Protein AF-A0A1C7N0P1-F1 (afdb_monomer_lite)

Foldseek 3Di:
DEEEAEDPVSVVVCLVVLQVQDAPYQYYAHAADDDDPVRVVSNCVSHVNHNYYHYHDPPPPPPPPPPDPPDDDDDDDDDDD

pLDDT: mean 73.52, std 12.53, range [46.88, 88.12]

Organism: NCBI:txid101091

Secondary structure (DSSP, 8-state):
-EEEE-SHHHHHHHHHHHTT--TT--EEEEES-PPPHHHHHHHHHH-TT--EEEEE-SS-------TT-------------

Structure (mmCIF, N/CA/C/O backbone):
data_AF-A0A1C7N0P1-F1
#
_entry.id   AF-A0A1C7N0P1-F1
#
loop_
_atom_site.group_PDB
_atom_site.id
_atom_site.type_symbol
_atom_site.label_atom_id
_atom_site.label_alt_id
_atom_site.label_comp_id
_atom_site.label_asym_id
_atom_site.label_entity_id
_atom_site.label_seq_id
_atom_site.pdbx_PDB_ins_code
_atom_site.Cartn_x
_atom_site.Cartn_y
_atom_site.Cartn_z
_atom_site.occupancy
_atom_site.B_iso_or_equiv
_atom_site.auth_seq_id
_atom_site.auth_comp_id
_atom_site.auth_asym_id
_atom_site.auth_atom_id
_atom_site.pdbx_PDB_model_num
ATOM 1 N N . MET A 1 1 ? -10.055 -7.120 5.592 1.00 75.19 1 MET A N 1
ATOM 2 C CA . MET A 1 1 ? -10.538 -6.549 4.314 1.00 75.19 1 MET A CA 1
ATOM 3 C C . MET A 1 1 ? -9.353 -6.442 3.364 1.00 75.19 1 MET A C 1
ATOM 5 O O . MET A 1 1 ? -8.263 -6.141 3.845 1.00 75.19 1 MET A O 1
ATOM 9 N N . SER A 1 2 ? -9.550 -6.730 2.074 1.00 82.44 2 SER A N 1
ATOM 10 C CA . SER A 1 2 ? -8.494 -6.666 1.047 1.00 82.44 2 SER A CA 1
ATOM 11 C C . SER A 1 2 ? -8.709 -5.453 0.144 1.00 82.44 2 SER A C 1
ATOM 13 O O . SER A 1 2 ? -9.848 -5.164 -0.232 1.00 82.44 2 SER A O 1
ATOM 15 N N . VAL A 1 3 ? -7.631 -4.744 -0.190 1.00 82.81 3 VAL A N 1
ATOM 16 C CA . VAL A 1 3 ? -7.652 -3.543 -1.039 1.00 82.81 3 VAL A CA 1
ATOM 17 C C . VAL A 1 3 ? -6.911 -3.831 -2.342 1.00 82.81 3 VAL A C 1
ATOM 19 O O . VAL A 1 3 ? -5.785 -4.317 -2.312 1.00 82.81 3 VAL A O 1
ATOM 22 N N . PHE A 1 4 ? -7.537 -3.509 -3.476 1.00 85.81 4 PHE A N 1
ATOM 23 C CA . PHE A 1 4 ? -6.981 -3.732 -4.813 1.00 85.81 4 PHE A CA 1
ATOM 24 C C . PHE A 1 4 ? -6.841 -2.404 -5.555 1.00 85.81 4 PHE A C 1
ATOM 26 O O . PHE A 1 4 ? -7.838 -1.720 -5.782 1.00 85.81 4 PHE A O 1
ATOM 33 N N . ILE A 1 5 ? -5.622 -2.067 -5.964 1.00 85.38 5 ILE A N 1
ATOM 34 C CA . ILE A 1 5 ? -5.272 -0.796 -6.601 1.00 85.38 5 ILE A CA 1
ATOM 35 C C . ILE A 1 5 ? -4.763 -1.097 -8.008 1.00 85.38 5 ILE A C 1
ATOM 37 O O . ILE A 1 5 ? -3.757 -1.779 -8.170 1.00 85.38 5 ILE A O 1
ATOM 41 N N . ARG A 1 6 ? -5.479 -0.616 -9.029 1.00 81.75 6 ARG A N 1
ATOM 42 C CA . ARG A 1 6 ? -5.206 -0.948 -10.445 1.00 81.75 6 ARG A CA 1
ATOM 43 C C . ARG A 1 6 ? -4.709 0.231 -11.274 1.00 81.75 6 ARG A C 1
ATOM 45 O O . ARG A 1 6 ? -4.429 0.084 -12.458 1.00 81.75 6 ARG A O 1
ATOM 52 N N . ASN A 1 7 ? -4.726 1.429 -10.701 1.00 83.50 7 ASN A N 1
ATOM 53 C CA . ASN A 1 7 ? -4.339 2.655 -11.377 1.00 83.50 7 ASN A CA 1
ATOM 54 C C . ASN A 1 7 ? -3.830 3.677 -10.350 1.00 83.50 7 ASN A C 1
ATOM 56 O O . ASN A 1 7 ? -4.044 3.549 -9.142 1.00 83.50 7 ASN A O 1
ATOM 60 N N . LYS A 1 8 ? -3.168 4.723 -10.851 1.00 78.69 8 LYS A N 1
ATOM 61 C CA . LYS A 1 8 ? -2.542 5.755 -10.018 1.00 78.69 8 LYS A CA 1
ATOM 62 C C . LYS A 1 8 ? -3.549 6.578 -9.202 1.00 78.69 8 LYS A C 1
ATOM 64 O O . LYS A 1 8 ? -3.206 7.040 -8.121 1.00 78.69 8 LYS A O 1
ATOM 69 N N . GLN A 1 9 ? -4.774 6.765 -9.694 1.00 82.06 9 GLN A N 1
ATOM 70 C CA . GLN A 1 9 ? -5.796 7.565 -9.012 1.00 82.06 9 GLN A CA 1
ATOM 71 C C . GLN A 1 9 ? -6.336 6.844 -7.770 1.00 82.06 9 GLN A C 1
ATOM 73 O O . GLN A 1 9 ? -6.390 7.445 -6.699 1.00 82.06 9 GLN A O 1
ATOM 78 N N . ASP A 1 10 ? -6.650 5.550 -7.892 1.00 85.00 10 ASP A N 1
ATOM 79 C CA . ASP A 1 10 ? -7.013 4.684 -6.764 1.00 85.00 10 ASP A CA 1
ATOM 80 C C . ASP A 1 10 ? -5.909 4.665 -5.706 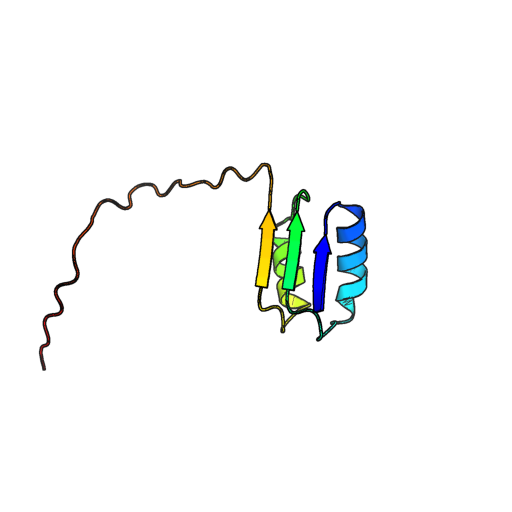1.00 85.00 10 ASP A C 1
ATOM 82 O O . ASP A 1 10 ? -6.196 4.718 -4.512 1.00 85.00 10 ASP A O 1
ATOM 86 N N . PHE A 1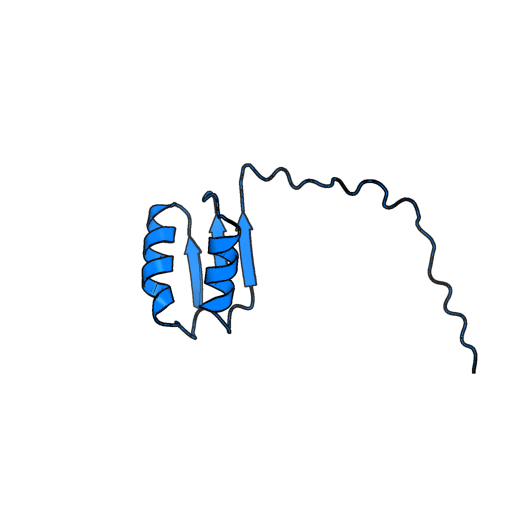 11 ? -4.646 4.657 -6.141 1.00 85.56 11 PHE A N 1
ATOM 87 C CA . PHE A 1 11 ? -3.508 4.713 -5.234 1.00 85.56 11 PHE A CA 1
ATOM 88 C C . PHE A 1 11 ? -3.464 6.016 -4.430 1.00 85.56 11 PHE A C 1
ATOM 90 O O . PHE A 1 11 ? -3.341 5.982 -3.207 1.00 85.56 11 PHE A O 1
ATOM 97 N N . THR A 1 12 ? -3.606 7.167 -5.093 1.00 82.75 12 THR A N 1
ATOM 98 C CA . THR A 1 12 ? -3.652 8.466 -4.408 1.00 82.75 12 THR A CA 1
ATOM 99 C C . THR A 1 12 ? -4.801 8.515 -3.405 1.00 82.75 12 THR A C 1
ATOM 101 O O . THR A 1 12 ? -4.584 8.834 -2.241 1.00 82.75 12 THR A O 1
ATOM 104 N N . THR A 1 13 ? -6.000 8.097 -3.818 1.00 85.06 13 THR A N 1
ATOM 105 C CA . THR A 1 13 ? -7.167 8.049 -2.929 1.00 85.06 13 THR A CA 1
ATOM 106 C C . THR A 1 13 ? -6.973 7.077 -1.762 1.00 85.06 13 THR A C 1
ATOM 108 O O . THR A 1 13 ? -7.442 7.341 -0.656 1.00 85.06 13 THR A O 1
ATOM 111 N N . PHE A 1 14 ? -6.286 5.955 -1.973 1.00 85.31 14 PHE A N 1
ATOM 112 C CA . PHE A 1 14 ? -5.941 5.015 -0.911 1.00 85.31 14 PHE A CA 1
ATOM 113 C C . PHE A 1 14 ? -4.973 5.631 0.101 1.00 85.31 14 PHE A C 1
ATOM 115 O O . PHE A 1 14 ? -5.242 5.560 1.297 1.00 85.31 14 PHE A O 1
ATOM 122 N N . LEU A 1 15 ? -3.901 6.284 -0.358 1.00 84.38 15 LEU A N 1
ATOM 123 C CA . LEU A 1 15 ? -2.950 6.965 0.525 1.00 84.38 15 LEU A CA 1
ATOM 124 C C . LEU A 1 15 ? -3.605 8.074 1.358 1.00 84.38 15 LEU A C 1
ATOM 126 O O . LEU A 1 15 ? -3.246 8.259 2.515 1.00 84.38 15 LEU A O 1
ATOM 130 N N . GLU A 1 16 ? -4.578 8.794 0.807 1.00 85.00 16 GLU A N 1
ATOM 131 C CA . GLU A 1 16 ? -5.333 9.795 1.571 1.00 85.00 16 GLU A CA 1
ATOM 132 C C . GLU A 1 16 ? -6.253 9.147 2.615 1.00 85.00 16 GLU A C 1
ATOM 134 O O . GLU A 1 16 ? -6.390 9.645 3.730 1.00 85.00 16 GLU A O 1
ATOM 139 N N . LYS A 1 17 ? -6.877 8.013 2.278 1.00 80.69 17 LYS A N 1
ATOM 140 C CA . LYS A 1 17 ? -7.790 7.307 3.188 1.00 80.69 17 LYS A CA 1
ATOM 141 C C . LYS A 1 17 ? -7.069 6.553 4.298 1.00 80.69 17 LYS A C 1
ATOM 143 O O . LYS A 1 17 ? -7.607 6.453 5.392 1.00 80.69 17 LYS A O 1
ATOM 148 N N . ILE A 1 18 ? -5.881 6.018 4.031 1.00 79.38 18 ILE A N 1
ATOM 149 C CA . ILE A 1 18 ? -5.124 5.204 4.988 1.00 79.38 18 ILE A CA 1
ATOM 150 C C . ILE A 1 18 ? -4.421 6.032 6.064 1.00 79.38 18 ILE A C 1
ATOM 152 O O . ILE A 1 18 ? -4.105 5.501 7.123 1.00 79.38 18 ILE A O 1
ATOM 156 N N . GLN A 1 19 ? -4.220 7.332 5.817 1.00 65.00 19 GLN A N 1
ATOM 157 C CA . GLN A 1 19 ? -3.644 8.291 6.769 1.00 65.00 19 GLN A CA 1
ATOM 158 C C . GLN A 1 19 ? -4.404 8.374 8.101 1.00 65.00 19 GLN A C 1
ATOM 160 O O . GLN A 1 19 ? -3.902 8.947 9.065 1.00 65.00 19 GLN A O 1
ATOM 165 N N . THR A 1 20 ? -5.613 7.813 8.177 1.00 65.25 20 THR A N 1
ATOM 166 C CA . THR A 1 20 ? -6.408 7.726 9.406 1.00 65.25 20 THR A CA 1
ATOM 167 C C . THR A 1 20 ? -6.231 6.403 10.163 1.00 65.25 20 THR A C 1
ATOM 169 O O . THR A 1 20 ? -6.959 6.173 11.127 1.00 65.25 20 THR A O 1
ATOM 172 N N . SER A 1 21 ? -5.251 5.570 9.779 1.00 64.88 21 SER A N 1
ATOM 173 C CA . SER A 1 21 ? -4.958 4.247 10.348 1.00 64.88 21 SER A CA 1
ATOM 174 C C . SER A 1 21 ? -6.176 3.324 10.325 1.00 64.88 21 SER A C 1
ATOM 176 O O . SER A 1 21 ? -6.801 3.099 11.358 1.00 64.88 21 SER A O 1
ATOM 178 N N . ASP A 1 22 ? -6.530 2.772 9.160 1.00 70.31 22 ASP A N 1
ATOM 179 C CA . ASP A 1 22 ? -7.605 1.774 9.080 1.00 70.31 22 ASP A CA 1
ATOM 180 C C . ASP A 1 22 ? -7.094 0.406 9.578 1.00 70.31 22 ASP A C 1
ATOM 182 O O . ASP A 1 22 ? -6.323 -0.260 8.878 1.00 70.31 22 ASP A O 1
ATOM 186 N N . PRO A 1 23 ? -7.507 -0.062 10.773 1.00 71.81 23 PRO A N 1
ATOM 187 C CA . PRO A 1 23 ? -6.977 -1.292 11.351 1.00 71.81 23 PRO A CA 1
ATOM 188 C C . PRO A 1 23 ? -7.490 -2.552 10.640 1.00 71.81 23 PRO A C 1
ATOM 190 O O . PRO A 1 23 ? -7.041 -3.650 10.964 1.00 71.81 23 PRO A O 1
ATOM 193 N N . ASN A 1 24 ? -8.437 -2.424 9.705 1.00 78.06 24 ASN A N 1
ATOM 194 C CA . ASN A 1 24 ? -9.109 -3.555 9.067 1.00 78.06 24 ASN A CA 1
ATOM 195 C C . ASN A 1 24 ? -8.452 -3.990 7.753 1.00 78.06 24 ASN A C 1
ATOM 197 O O . ASN A 1 24 ? -8.859 -5.007 7.163 1.00 78.0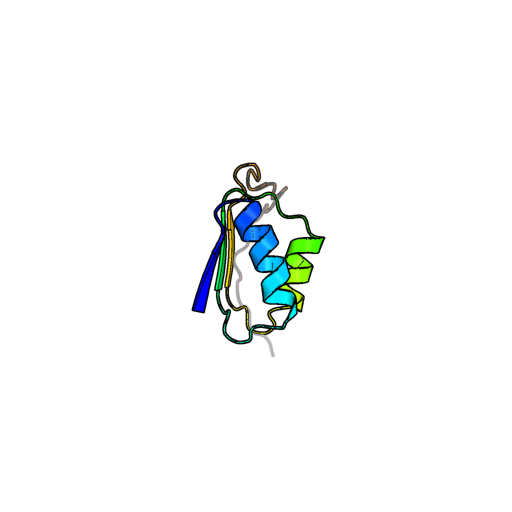6 24 ASN A O 1
ATOM 201 N N . VAL A 1 25 ? -7.448 -3.252 7.280 1.00 81.81 25 VAL A N 1
ATOM 202 C CA . VAL A 1 25 ? -6.701 -3.605 6.073 1.00 81.81 25 VAL A CA 1
ATOM 203 C C . VAL A 1 25 ? -5.594 -4.583 6.444 1.00 81.81 25 VAL A C 1
ATOM 205 O O . VAL A 1 25 ? -4.666 -4.249 7.170 1.00 81.81 25 VAL A O 1
ATOM 208 N N . HIS A 1 26 ? -5.725 -5.805 5.935 1.00 84.00 26 HIS A N 1
ATOM 209 C CA . HIS A 1 26 ? -4.773 -6.894 6.185 1.00 84.00 26 HIS A CA 1
ATOM 210 C C . HIS A 1 26 ? -4.006 -7.273 4.915 1.00 84.00 26 HIS A C 1
ATOM 212 O O . HIS A 1 26 ? -2.928 -7.855 4.988 1.00 84.00 26 HIS A O 1
ATOM 218 N N . GLN A 1 27 ? -4.560 -6.931 3.750 1.00 86.19 27 GLN A N 1
ATOM 219 C CA . GLN A 1 27 ? -3.993 -7.250 2.451 1.00 86.19 27 GLN A CA 1
ATOM 220 C C . GLN A 1 27 ? -4.127 -6.050 1.520 1.00 86.19 27 GLN A C 1
ATOM 222 O O . GLN A 1 27 ? -5.220 -5.488 1.372 1.00 86.19 27 GLN A O 1
ATOM 227 N N . VAL A 1 28 ? -3.021 -5.689 0.879 1.00 85.56 28 VAL A N 1
ATOM 228 C CA . VAL A 1 28 ? -2.964 -4.645 -0.144 1.00 85.56 28 VAL A CA 1
ATOM 229 C C . VAL A 1 28 ? -2.323 -5.242 -1.387 1.00 85.56 28 VAL A C 1
ATOM 231 O O . VAL A 1 28 ? -1.231 -5.798 -1.327 1.00 85.56 28 VAL A O 1
ATOM 234 N N . THR A 1 29 ? -3.018 -5.135 -2.513 1.00 88.12 29 THR A N 1
ATOM 235 C CA . THR A 1 29 ? -2.512 -5.550 -3.820 1.00 88.12 29 THR A CA 1
ATOM 236 C C . THR A 1 29 ? -2.485 -4.345 -4.745 1.00 88.12 29 THR A C 1
ATOM 238 O O . THR A 1 29 ? -3.518 -3.707 -4.966 1.00 88.12 29 THR A O 1
ATOM 241 N N . ILE A 1 30 ? -1.307 -4.030 -5.273 1.00 84.19 30 ILE A N 1
ATOM 242 C CA . ILE A 1 30 ? -1.065 -2.895 -6.160 1.00 84.19 30 ILE A CA 1
ATOM 243 C C . ILE A 1 30 ? -0.523 -3.438 -7.476 1.00 84.19 30 ILE A C 1
ATOM 245 O O . ILE A 1 30 ? 0.539 -4.050 -7.503 1.00 84.19 30 ILE A O 1
ATOM 249 N N . SER A 1 31 ? -1.251 -3.199 -8.560 1.00 82.44 31 SER A N 1
ATOM 250 C CA . SER A 1 31 ? -0.864 -3.615 -9.907 1.00 82.44 31 SER A CA 1
ATOM 251 C C . SER A 1 31 ? -0.705 -2.385 -10.796 1.00 82.44 31 SER A C 1
ATOM 253 O O . SER A 1 31 ? -1.550 -1.485 -10.769 1.00 82.44 31 SER A O 1
ATOM 255 N N . SER A 1 32 ? 0.348 -2.361 -11.618 1.00 66.00 32 SER A N 1
ATOM 256 C CA . SER A 1 32 ? 0.533 -1.356 -12.681 1.00 66.00 32 SER A CA 1
ATOM 257 C C . SER A 1 32 ? 0.666 0.100 -12.196 1.00 66.00 32 SER A C 1
ATOM 259 O O . SER A 1 32 ? 0.277 1.037 -12.897 1.00 66.00 32 SER A O 1
ATOM 261 N N . VAL A 1 33 ? 1.221 0.316 -11.000 1.00 72.69 33 VAL A N 1
ATOM 262 C CA . VAL A 1 33 ? 1.513 1.654 -10.459 1.00 72.69 33 VAL A CA 1
ATOM 263 C C . VAL A 1 33 ? 2.943 1.676 -9.956 1.00 72.69 33 VAL A C 1
ATOM 265 O O . VAL A 1 33 ? 3.201 1.045 -8.954 1.00 72.69 33 VAL A O 1
ATOM 268 N N . HIS A 1 34 ? 3.843 2.444 -10.568 1.00 75.75 34 HIS A N 1
ATOM 269 C CA . HIS A 1 34 ? 5.188 2.625 -10.013 1.00 75.75 34 HIS A CA 1
ATOM 270 C C . HIS A 1 34 ? 5.132 3.188 -8.584 1.00 75.75 34 HIS A C 1
ATOM 272 O O . HIS A 1 34 ? 4.665 4.316 -8.380 1.00 75.75 34 HIS A O 1
ATOM 278 N N . LEU A 1 35 ? 5.612 2.407 -7.616 1.00 75.50 35 LEU A N 1
ATOM 279 C CA . LEU A 1 35 ? 5.752 2.807 -6.220 1.00 75.50 35 LEU A CA 1
ATOM 280 C C . LEU A 1 35 ? 7.187 3.226 -5.929 1.00 75.50 35 LEU A C 1
ATOM 282 O O . LEU A 1 35 ? 8.141 2.545 -6.297 1.00 75.50 35 LEU A O 1
ATOM 286 N N . THR A 1 36 ? 7.350 4.328 -5.202 1.00 82.75 36 THR A N 1
ATOM 287 C CA . THR A 1 36 ? 8.659 4.671 -4.636 1.00 82.75 36 THR A CA 1
ATOM 288 C C . THR A 1 36 ? 8.889 3.913 -3.328 1.00 82.75 36 THR A C 1
ATOM 290 O O . THR A 1 36 ? 7.941 3.567 -2.619 1.00 82.75 36 THR A O 1
ATOM 293 N N . ALA A 1 37 ? 10.155 3.706 -2.951 1.00 79.38 37 ALA A N 1
ATOM 294 C CA . ALA A 1 37 ? 10.503 3.091 -1.666 1.00 79.38 37 ALA A CA 1
ATOM 295 C C . ALA A 1 37 ? 9.860 3.827 -0.472 1.00 79.38 37 ALA A C 1
ATOM 297 O O . ALA A 1 37 ? 9.387 3.199 0.473 1.00 79.38 37 ALA A O 1
ATOM 298 N N . GLU A 1 38 ? 9.768 5.158 -0.542 1.00 85.12 38 GLU A N 1
ATOM 299 C CA . GLU A 1 38 ? 9.102 5.984 0.471 1.00 85.12 38 GLU A CA 1
ATOM 300 C C . GLU A 1 38 ? 7.606 5.673 0.590 1.00 85.12 38 GLU A C 1
ATOM 302 O O . GLU A 1 38 ? 7.078 5.602 1.698 1.00 85.12 38 GLU A O 1
ATOM 307 N N . GLN A 1 39 ? 6.919 5.444 -0.533 1.00 83.56 39 GLN A N 1
ATOM 308 C CA . GLN A 1 39 ? 5.499 5.091 -0.539 1.00 83.56 39 GLN A CA 1
ATOM 309 C C . GLN A 1 39 ? 5.254 3.704 0.052 1.00 83.56 39 GLN A C 1
ATOM 311 O O . GLN A 1 39 ? 4.306 3.527 0.814 1.00 83.56 39 GLN A O 1
ATOM 316 N N . ILE A 1 40 ? 6.123 2.738 -0.244 1.00 82.00 40 ILE A N 1
ATOM 317 C CA . ILE A 1 40 ? 6.050 1.391 0.336 1.00 82.00 40 ILE A CA 1
ATOM 318 C C . ILE A 1 40 ? 6.244 1.469 1.856 1.00 82.00 40 ILE A C 1
ATOM 320 O O . ILE A 1 40 ? 5.412 0.976 2.619 1.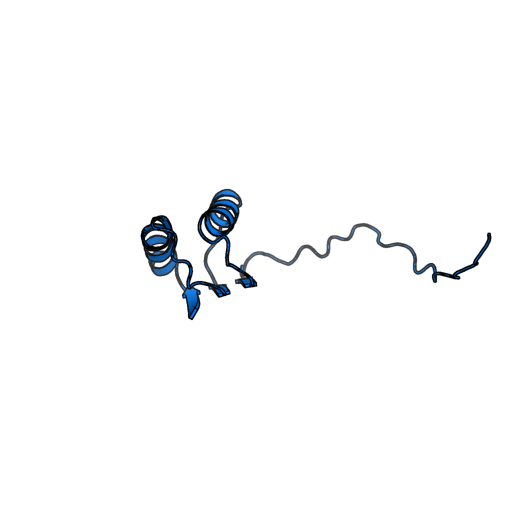00 82.00 40 ILE A O 1
ATOM 324 N N . LEU A 1 41 ? 7.291 2.167 2.309 1.00 84.12 41 LEU A N 1
ATOM 325 C CA . LEU A 1 41 ? 7.550 2.388 3.735 1.00 84.12 41 LEU A CA 1
ATOM 326 C C . LEU A 1 41 ? 6.381 3.089 4.430 1.00 84.12 41 LEU A C 1
ATOM 328 O O . LEU A 1 41 ? 6.028 2.730 5.552 1.00 84.12 41 LEU A O 1
ATOM 332 N N . PHE A 1 42 ? 5.765 4.066 3.766 1.00 85.06 42 PHE A N 1
ATOM 333 C CA . PHE A 1 42 ? 4.597 4.761 4.286 1.00 85.06 42 PHE A CA 1
ATOM 334 C C . PHE A 1 42 ? 3.413 3.809 4.501 1.00 85.06 42 PHE A C 1
ATOM 336 O O . PHE A 1 42 ? 2.799 3.838 5.565 1.00 85.06 42 PHE A O 1
ATOM 343 N N . ILE A 1 43 ? 3.122 2.918 3.548 1.00 85.12 43 ILE A N 1
ATOM 344 C CA . ILE A 1 43 ? 2.029 1.938 3.667 1.00 85.12 43 ILE A CA 1
ATOM 345 C C . ILE A 1 43 ? 2.264 0.999 4.855 1.00 85.12 43 ILE A C 1
ATOM 347 O O . ILE A 1 43 ? 1.356 0.804 5.662 1.00 85.12 43 ILE A O 1
ATOM 351 N N . HIS A 1 44 ? 3.484 0.478 5.011 1.00 82.94 44 HIS A N 1
ATOM 352 C CA . HIS A 1 44 ? 3.836 -0.373 6.153 1.00 82.94 44 HIS A CA 1
ATOM 353 C C . HIS A 1 44 ? 3.738 0.360 7.500 1.00 82.94 44 HIS A C 1
ATOM 355 O O . HIS A 1 44 ? 3.365 -0.247 8.500 1.00 82.94 44 HIS A O 1
ATOM 361 N N . GLN A 1 45 ? 4.041 1.660 7.541 1.00 85.00 45 GLN A N 1
ATOM 362 C CA . GLN A 1 45 ? 3.906 2.464 8.760 1.00 85.00 45 GLN A CA 1
ATOM 363 C C . GLN A 1 45 ? 2.446 2.767 9.114 1.00 85.00 45 GLN A C 1
ATOM 365 O O . GLN A 1 45 ? 2.095 2.762 10.292 1.00 85.00 45 GLN A O 1
ATOM 370 N N . GLN A 1 46 ? 1.600 3.050 8.118 1.00 84.56 46 GLN A N 1
ATOM 371 C CA . GLN A 1 46 ? 0.187 3.376 8.343 1.00 84.56 46 GLN A CA 1
ATOM 372 C C . GLN A 1 46 ? -0.678 2.133 8.601 1.00 84.56 46 GLN A C 1
ATOM 374 O O . GLN A 1 46 ? -1.714 2.239 9.258 1.00 84.56 46 GLN A O 1
ATOM 379 N N . LEU A 1 47 ? -0.262 0.953 8.124 1.00 85.31 47 LEU A N 1
ATOM 380 C CA . LEU A 1 47 ? -0.951 -0.318 8.358 1.00 85.31 47 LEU A CA 1
ATOM 381 C C . LEU A 1 47 ? -0.116 -1.283 9.207 1.00 85.31 47 LEU A C 1
ATOM 383 O O . LEU A 1 47 ? 0.485 -2.218 8.674 1.00 85.31 47 LEU A O 1
ATOM 387 N N . PRO A 1 48 ? -0.145 -1.153 10.542 1.00 79.88 48 PRO A N 1
ATOM 388 C CA . PRO A 1 48 ? 0.545 -2.098 11.421 1.00 79.88 48 PRO A CA 1
ATOM 389 C C . PRO A 1 48 ? -0.023 -3.528 11.345 1.00 79.88 48 PRO A C 1
ATOM 391 O O . PRO A 1 48 ? 0.661 -4.475 11.718 1.00 79.88 48 PRO A O 1
ATOM 394 N N . ASN A 1 49 ? -1.258 -3.692 10.852 1.00 82.75 49 ASN A N 1
ATOM 395 C CA . ASN A 1 49 ? -1.930 -4.989 10.696 1.00 82.75 49 ASN A CA 1
ATOM 396 C C . ASN A 1 49 ? -1.797 -5.579 9.280 1.00 82.75 49 ASN A C 1
ATOM 398 O O . ASN A 1 49 ? -2.448 -6.580 8.972 1.00 82.75 49 ASN A O 1
ATOM 402 N N . LEU A 1 50 ? -1.000 -4.961 8.403 1.00 84.62 50 LEU A N 1
ATOM 403 C CA . LEU A 1 50 ? -0.782 -5.461 7.050 1.00 84.62 50 LEU A CA 1
ATOM 404 C C . LEU A 1 50 ? 0.012 -6.767 7.104 1.00 84.62 50 LEU A C 1
ATOM 406 O O . LEU A 1 50 ? 1.200 -6.771 7.414 1.00 84.62 50 LEU A O 1
ATOM 410 N N . THR A 1 51 ? -0.651 -7.875 6.790 1.00 82.62 51 THR A N 1
ATOM 411 C CA . THR A 1 51 ? -0.025 -9.200 6.741 1.00 82.62 51 THR A CA 1
ATOM 412 C C . THR A 1 51 ? 0.472 -9.555 5.348 1.00 82.62 51 THR A C 1
ATOM 414 O O . THR A 1 51 ? 1.395 -10.351 5.224 1.00 82.62 51 THR A O 1
ATOM 417 N N . GLU A 1 52 ? -0.127 -8.979 4.303 1.00 84.19 52 GLU A N 1
ATOM 418 C CA . GLU A 1 52 ? 0.226 -9.288 2.919 1.00 84.19 52 GLU A CA 1
ATOM 419 C C . GLU A 1 52 ? 0.246 -8.022 2.051 1.00 84.19 52 GLU A C 1
ATOM 421 O O . GLU A 1 52 ? -0.743 -7.290 1.956 1.00 84.19 52 GLU A O 1
ATOM 426 N N . PHE A 1 53 ? 1.386 -7.764 1.413 1.00 84.25 53 PHE A N 1
ATOM 427 C CA . PHE A 1 53 ? 1.591 -6.647 0.498 1.00 84.25 53 PHE A CA 1
ATOM 428 C C . PHE A 1 53 ? 2.097 -7.194 -0.835 1.00 84.25 53 PHE A C 1
ATOM 430 O O . PHE A 1 53 ? 3.254 -7.593 -0.940 1.00 84.25 53 PHE A O 1
ATOM 437 N N . ASN A 1 54 ? 1.220 -7.229 -1.836 1.00 85.19 54 ASN A N 1
ATOM 438 C CA . ASN A 1 54 ? 1.559 -7.680 -3.181 1.00 85.19 54 ASN A CA 1
ATOM 439 C C . ASN A 1 54 ? 1.692 -6.474 -4.099 1.00 85.19 54 ASN A C 1
ATOM 441 O O . ASN A 1 54 ? 0.770 -5.663 -4.219 1.00 85.19 54 ASN A O 1
ATOM 445 N N . TYR A 1 55 ? 2.834 -6.383 -4.763 1.00 81.31 55 TYR A N 1
ATOM 446 C CA . TYR A 1 55 ? 3.135 -5.329 -5.708 1.00 81.31 55 TYR A CA 1
ATOM 447 C C . TYR A 1 55 ? 3.584 -5.947 -7.031 1.00 81.31 55 TYR A C 1
ATOM 449 O O . TYR A 1 55 ? 4.627 -6.592 -7.087 1.00 81.31 55 TYR A O 1
ATOM 457 N N . GLU A 1 56 ? 2.776 -5.771 -8.075 1.00 71.94 56 GLU A N 1
ATOM 458 C CA . GLU A 1 56 ? 3.117 -6.147 -9.448 1.00 71.94 56 GLU A CA 1
ATOM 459 C C . GLU A 1 56 ? 3.540 -4.894 -10.210 1.00 71.94 56 GLU A C 1
ATOM 461 O O . GLU A 1 56 ? 2.712 -4.116 -10.710 1.00 71.94 56 GLU A O 1
ATOM 466 N N . ASP A 1 57 ? 4.853 -4.705 -10.279 1.00 69.25 57 ASP A N 1
ATOM 467 C CA . ASP A 1 57 ? 5.471 -3.748 -11.178 1.00 69.25 57 ASP A CA 1
ATOM 468 C C . ASP A 1 57 ? 5.701 -4.413 -12.546 1.00 69.25 57 ASP A C 1
ATOM 470 O O . ASP A 1 57 ? 6.346 -5.458 -12.607 1.00 69.25 57 ASP A O 1
ATOM 474 N N . PRO A 1 58 ? 5.156 -3.857 -13.639 1.00 56.41 58 PRO A N 1
ATOM 475 C CA . PRO A 1 58 ? 5.339 -4.414 -14.977 1.00 56.41 58 PRO A CA 1
ATOM 476 C C . PRO A 1 58 ? 6.725 -4.135 -15.592 1.00 56.41 58 PRO A C 1
ATOM 478 O O . PRO A 1 58 ? 7.030 -4.720 -16.626 1.00 56.41 58 PRO A O 1
ATOM 481 N N . ASP A 1 59 ? 7.524 -3.243 -14.999 1.00 57.19 59 ASP A N 1
ATOM 482 C CA . ASP A 1 59 ? 8.867 -2.823 -15.440 1.00 57.19 59 ASP A CA 1
ATOM 483 C C . ASP A 1 59 ? 9.977 -3.378 -14.533 1.00 57.19 59 ASP A C 1
ATOM 485 O O . ASP A 1 59 ? 11.158 -3.350 -14.871 1.00 57.19 59 ASP A O 1
ATOM 489 N N . LEU A 1 60 ? 9.601 -3.921 -13.376 1.00 56.22 60 LEU A N 1
ATOM 490 C CA . LEU A 1 60 ? 10.463 -4.737 -12.544 1.00 56.22 60 LEU A CA 1
ATOM 491 C C . LEU A 1 60 ? 10.562 -6.094 -13.238 1.00 56.22 60 LEU A C 1
ATOM 493 O O . LEU A 1 60 ? 9.921 -7.075 -12.860 1.00 56.22 60 LEU A O 1
ATOM 497 N N . GLU A 1 61 ? 11.395 -6.138 -14.282 1.00 50.84 61 GLU A N 1
ATOM 498 C CA . GLU A 1 61 ? 12.218 -7.317 -14.497 1.00 50.84 61 GLU A CA 1
ATOM 499 C C . GLU A 1 61 ? 12.766 -7.655 -13.115 1.00 50.84 61 GLU A C 1
ATOM 501 O O . GLU A 1 61 ? 13.507 -6.873 -12.515 1.00 50.84 61 GLU A O 1
ATOM 506 N N . GLN A 1 62 ? 12.248 -8.738 -12.538 1.00 52.62 62 GLN A N 1
ATOM 507 C CA . GLN A 1 62 ? 12.780 -9.261 -11.300 1.00 52.62 62 GLN A CA 1
ATOM 508 C C . GLN A 1 62 ? 14.222 -9.590 -11.623 1.00 52.62 62 GLN A C 1
ATOM 510 O O . GLN A 1 62 ? 14.502 -10.553 -12.333 1.00 52.62 62 GLN A O 1
ATOM 515 N N . ASP A 1 63 ? 15.096 -8.692 -11.191 1.00 49.19 63 ASP A N 1
ATOM 516 C CA . ASP A 1 63 ? 16.528 -8.839 -11.215 1.00 49.19 63 ASP A CA 1
ATOM 517 C C . ASP A 1 63 ? 16.831 -10.081 -10.372 1.00 49.19 63 ASP A C 1
ATOM 519 O O . ASP A 1 63 ? 17.066 -10.014 -9.171 1.00 49.19 63 ASP A O 1
ATOM 523 N N . ASP A 1 64 ? 16.779 -11.244 -11.020 1.00 51.25 64 ASP A N 1
ATOM 524 C CA . ASP A 1 64 ? 17.408 -12.491 -10.592 1.00 51.25 64 ASP A CA 1
ATOM 525 C C . ASP A 1 64 ? 18.930 -12.346 -10.781 1.00 51.25 64 ASP A C 1
ATOM 527 O O . ASP A 1 64 ? 19.624 -13.291 -11.149 1.00 51.25 64 ASP A O 1
ATOM 531 N N . SER A 1 65 ? 19.482 -11.145 -10.552 1.00 46.88 65 SER A N 1
ATOM 532 C CA . SER A 1 65 ? 20.918 -10.959 -10.377 1.00 46.88 65 SER A CA 1
ATOM 533 C C . SER A 1 65 ? 21.272 -11.404 -8.965 1.00 46.88 65 SER A C 1
ATOM 535 O O . SER A 1 65 ? 21.806 -10.661 -8.145 1.00 46.88 65 SER A O 1
ATOM 537 N N . ASP A 1 66 ? 21.022 -12.686 -8.716 1.00 52.66 66 ASP A N 1
ATOM 538 C CA . ASP A 1 66 ? 21.909 -13.465 -7.888 1.00 52.66 66 ASP A CA 1
ATOM 539 C C . ASP A 1 66 ? 23.178 -13.729 -8.708 1.00 52.66 66 ASP A C 1
ATOM 541 O O . ASP A 1 66 ? 23.409 -14.774 -9.326 1.00 52.66 66 ASP A O 1
ATOM 545 N N . GLU A 1 67 ? 23.991 -12.676 -8.760 1.00 58.75 67 GLU A N 1
ATOM 546 C CA . GLU A 1 67 ? 25.431 -12.796 -8.837 1.00 58.75 67 GLU A CA 1
ATOM 547 C C . GLU A 1 67 ? 25.889 -13.843 -7.798 1.00 58.75 67 GLU A C 1
ATOM 549 O O . GLU A 1 67 ? 26.069 -13.552 -6.622 1.00 58.75 67 GLU A O 1
ATOM 554 N N . ASP A 1 68 ? 26.102 -15.074 -8.263 1.00 59.56 68 ASP A N 1
ATOM 555 C CA . ASP A 1 68 ? 26.857 -16.134 -7.587 1.00 59.56 68 ASP A CA 1
ATOM 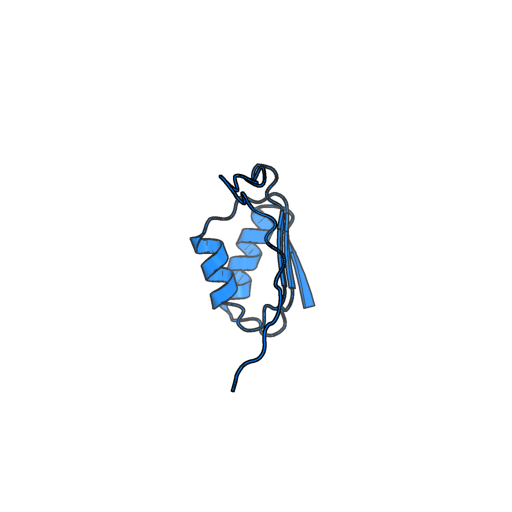556 C C . ASP A 1 68 ? 26.264 -16.728 -6.282 1.00 59.56 68 ASP A C 1
ATOM 558 O O . ASP A 1 68 ? 26.945 -16.834 -5.263 1.00 59.56 68 ASP A O 1
ATOM 562 N N . HIS A 1 69 ? 25.093 -17.372 -6.347 1.00 51.28 69 HIS A N 1
ATOM 563 C CA . HIS A 1 69 ? 24.817 -18.555 -5.508 1.00 51.28 69 HIS A CA 1
ATOM 564 C C . HIS A 1 69 ? 25.551 -19.814 -6.032 1.00 51.28 69 HIS A C 1
ATOM 566 O O . HIS A 1 69 ? 24.993 -20.910 -6.163 1.00 51.28 69 HIS A O 1
ATOM 572 N N . SER A 1 70 ? 26.860 -19.702 -6.289 1.00 55.19 70 SER A N 1
ATOM 573 C CA . SER A 1 70 ? 27.737 -20.865 -6.439 1.00 55.19 70 SER A CA 1
ATOM 574 C C . SER A 1 70 ? 27.902 -21.557 -5.082 1.00 55.19 70 SER A C 1
ATOM 576 O O . SER A 1 70 ? 28.834 -21.264 -4.337 1.00 55.19 70 SER A O 1
ATOM 578 N N . SER A 1 71 ? 27.018 -22.508 -4.751 1.00 53.56 71 SER A N 1
ATOM 579 C CA . SER A 1 71 ? 27.350 -23.850 -4.222 1.00 53.56 71 SER A CA 1
ATOM 580 C C . SER A 1 71 ? 26.176 -24.477 -3.463 1.00 53.56 71 SER A C 1
ATOM 582 O O . SER A 1 71 ? 25.974 -24.240 -2.272 1.00 53.56 71 SER A O 1
ATOM 584 N N . CYS A 1 72 ? 25.511 -25.441 -4.101 1.00 55.22 72 CYS A N 1
ATOM 585 C CA . CYS A 1 72 ? 24.971 -26.605 -3.402 1.00 55.22 72 CYS A CA 1
ATOM 586 C C . CYS A 1 72 ? 26.054 -27.195 -2.481 1.00 55.22 72 CYS A C 1
ATOM 588 O O . CYS A 1 72 ? 26.917 -27.950 -2.931 1.00 55.22 72 CYS A O 1
ATOM 590 N N . ARG A 1 73 ? 26.007 -26.898 -1.181 1.00 51.47 73 ARG A N 1
ATOM 591 C CA . ARG A 1 73 ? 26.743 -27.667 -0.178 1.00 51.47 73 ARG A CA 1
ATOM 592 C C . ARG A 1 73 ? 25.759 -28.146 0.875 1.00 51.47 73 ARG A C 1
ATOM 594 O O . ARG A 1 73 ? 25.406 -27.433 1.804 1.00 51.47 73 ARG A O 1
ATOM 601 N N . CYS A 1 74 ? 25.278 -29.367 0.657 1.00 67.81 74 CYS A N 1
ATOM 602 C CA . CYS A 1 74 ? 24.405 -30.109 1.553 1.00 67.81 74 CYS A CA 1
ATOM 603 C C . CYS A 1 74 ? 24.824 -29.929 3.021 1.00 67.81 74 CYS A C 1
ATOM 605 O O . CYS A 1 74 ? 25.963 -30.231 3.384 1.00 67.81 74 CYS A O 1
ATOM 607 N N . HIS A 1 75 ? 23.888 -29.507 3.870 1.00 62.72 75 HIS A N 1
ATOM 608 C CA . HIS A 1 75 ? 24.027 -29.613 5.317 1.00 62.72 75 HIS A CA 1
ATOM 609 C C . HIS A 1 75 ? 24.187 -31.095 5.691 1.00 62.72 75 HIS A C 1
ATOM 611 O O . HIS A 1 75 ? 23.219 -31.855 5.664 1.00 62.72 75 HIS A O 1
ATOM 617 N N . ARG A 1 76 ? 25.393 -31.524 6.080 1.00 64.19 76 ARG A N 1
ATOM 618 C CA . ARG A 1 76 ? 25.507 -32.615 7.053 1.00 64.19 76 ARG A CA 1
ATOM 619 C C . ARG A 1 76 ? 25.426 -31.987 8.439 1.00 64.19 76 ARG A C 1
ATOM 621 O O . ARG A 1 76 ? 26.319 -31.249 8.837 1.00 64.19 76 ARG A O 1
ATOM 628 N N . HIS A 1 77 ? 24.331 -32.273 9.137 1.00 67.50 77 HIS A N 1
ATOM 629 C CA . HIS A 1 77 ? 24.250 -32.153 10.587 1.00 67.50 77 HIS A CA 1
ATOM 630 C C . HIS A 1 77 ? 25.281 -33.102 11.205 1.00 67.50 77 HIS A C 1
ATOM 632 O O . HIS A 1 77 ? 25.105 -34.314 11.103 1.00 67.50 77 HIS A O 1
ATOM 638 N N . ASP A 1 78 ? 26.301 -32.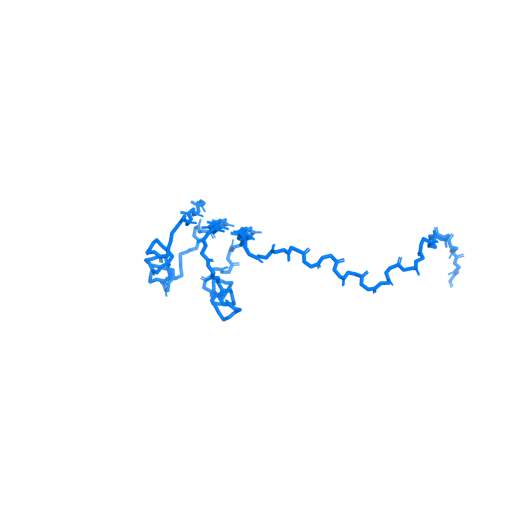575 11.877 1.00 62.25 78 ASP A N 1
ATOM 639 C CA . ASP A 1 78 ? 27.036 -33.343 12.881 1.00 62.25 78 ASP A CA 1
ATOM 640 C C . ASP A 1 78 ? 26.749 -32.720 14.249 1.00 62.25 78 ASP A C 1
ATOM 642 O O . ASP A 1 78 ? 27.006 -31.541 14.495 1.00 62.25 78 ASP A O 1
ATOM 646 N N . ARG A 1 79 ? 26.103 -33.509 15.109 1.00 59.62 79 ARG A N 1
ATOM 647 C CA . ARG A 1 79 ? 25.950 -33.228 16.538 1.00 59.62 79 ARG A CA 1
ATOM 648 C C . ARG A 1 79 ? 27.341 -33.278 17.174 1.00 59.62 79 ARG A C 1
ATOM 650 O O . ARG A 1 79 ? 28.024 -34.283 16.997 1.00 59.62 79 ARG A O 1
ATOM 657 N N . HIS A 1 80 ? 27.692 -32.311 18.018 1.00 63.69 80 HIS A N 1
ATOM 658 C CA . HIS A 1 80 ? 28.611 -32.594 19.122 1.00 63.69 80 HIS A CA 1
ATOM 659 C C . HIS A 1 80 ? 28.357 -31.698 20.339 1.00 63.69 80 HIS A C 1
ATOM 661 O O . HIS A 1 80 ? 27.903 -30.568 20.174 1.00 63.69 80 HIS A O 1
ATOM 667 N N . GLU A 1 81 ? 28.591 -32.314 21.503 1.00 49.84 81 GLU A N 1
ATOM 668 C CA . GLU A 1 81 ? 28.258 -31.970 22.902 1.00 49.84 81 GLU A CA 1
ATOM 669 C C . GLU A 1 81 ? 28.429 -30.518 23.365 1.00 49.84 81 GLU A C 1
ATOM 671 O O . GLU A 1 81 ? 29.436 -29.870 23.003 1.00 49.84 81 GLU A O 1
#

Sequence (81 aa):
MSVFIRNKQDFTTFLEKIQTSDPNVHQVTISSVHLTAEQILFIHQQLPNLTEFNYEDPDLEQDDSDEDHSSCRCHRHDRHE

Radius of gyration: 18.76 Å; chains: 1; bounding box: 39×43×38 Å